Protein AF-A0A960VXX4-F1 (afdb_monomer_lite)

Radius of gyration: 13.63 Å; chains: 1; bounding box: 31×26×34 Å

pLDDT: mean 74.84, std 10.88, range [43.72, 88.19]

Secondary structure (DSSP, 8-state):
-----TTEEEEEEEEE--TT---HHHHHHHHHHHHHHTTEEEEEEEEEEETTEEEEEEEEEE--

Structure (mmCIF, N/CA/C/O backbone):
data_AF-A0A960VXX4-F1
#
_entry.id   AF-A0A960VXX4-F1
#
loop_
_atom_site.group_PDB
_atom_site.id
_atom_site.type_symbol
_atom_site.label_atom_id
_atom_site.label_alt_id
_atom_site.label_comp_id
_atom_site.label_asym_id
_atom_site.label_entity_id
_atom_site.label_seq_id
_atom_site.pdbx_PDB_ins_code
_atom_site.Cartn_x
_atom_site.Cartn_y
_atom_site.Cartn_z
_atom_site.occupancy
_atom_site.B_iso_or_equiv
_atom_site.auth_seq_id
_atom_site.auth_comp_id
_atom_site.auth_asym_id
_atom_site.auth_atom_id
_atom_site.pdbx_PDB_model_num
ATOM 1 N N . MET A 1 1 ? -16.572 -19.038 8.677 1.00 43.72 1 MET A N 1
ATOM 2 C CA . MET A 1 1 ? -16.890 -17.684 9.171 1.00 43.72 1 MET A CA 1
ATOM 3 C C . MET A 1 1 ? -16.180 -16.720 8.236 1.00 43.72 1 MET A C 1
ATOM 5 O O . MET A 1 1 ? -14.967 -16.814 8.142 1.00 43.72 1 MET A O 1
ATOM 9 N N . PHE A 1 2 ? -16.910 -15.934 7.443 1.00 51.28 2 PHE A N 1
ATOM 10 C CA . PHE A 1 2 ? -16.314 -14.909 6.579 1.00 51.28 2 PHE A CA 1
ATOM 11 C C . PHE A 1 2 ? -16.468 -13.577 7.313 1.00 51.28 2 PHE A C 1
ATOM 13 O O . PHE A 1 2 ? -17.594 -13.117 7.497 1.00 51.28 2 PHE A O 1
ATOM 20 N N . GLU A 1 3 ? -15.370 -13.009 7.806 1.00 56.78 3 GLU A N 1
ATOM 21 C CA . GLU A 1 3 ? -15.381 -11.648 8.341 1.00 56.78 3 GLU A CA 1
ATOM 22 C C . GLU A 1 3 ? -15.551 -10.675 7.176 1.00 56.78 3 GLU A C 1
ATOM 24 O O . GLU A 1 3 ? -14.771 -10.668 6.222 1.00 56.78 3 GLU A O 1
ATOM 29 N N . LEU A 1 4 ? -16.627 -9.890 7.225 1.00 56.72 4 LEU A N 1
ATOM 30 C CA . LEU A 1 4 ? -16.846 -8.808 6.281 1.00 56.72 4 LEU A CA 1
ATOM 31 C C . LEU A 1 4 ? -15.886 -7.682 6.673 1.00 56.72 4 LEU A C 1
ATOM 33 O O . LEU A 1 4 ? -16.129 -6.979 7.652 1.00 56.72 4 LEU A O 1
ATOM 37 N N . VAL A 1 5 ? -14.791 -7.548 5.930 1.00 62.44 5 VAL A N 1
ATOM 38 C CA . VAL A 1 5 ? -13.825 -6.455 6.081 1.00 62.44 5 VAL A CA 1
ATOM 39 C C . VAL A 1 5 ? -14.542 -5.156 5.689 1.00 62.44 5 VAL A C 1
ATOM 41 O O . VAL A 1 5 ? -14.724 -4.859 4.507 1.00 62.44 5 VAL A O 1
ATOM 44 N N . LYS A 1 6 ? -15.080 -4.434 6.676 1.00 63.28 6 LYS A N 1
ATOM 45 C CA . LYS A 1 6 ? -15.693 -3.115 6.475 1.00 63.28 6 LYS A CA 1
ATOM 46 C C . LYS A 1 6 ? -14.542 -2.110 6.426 1.00 63.28 6 LYS A C 1
ATOM 48 O O . LYS A 1 6 ? -13.752 -2.099 7.353 1.00 63.28 6 LYS A O 1
ATOM 53 N N . ASN A 1 7 ? -14.471 -1.302 5.363 1.00 75.06 7 ASN A N 1
ATOM 54 C CA . ASN A 1 7 ? -13.418 -0.304 5.072 1.00 75.06 7 ASN A CA 1
ATOM 55 C C . ASN A 1 7 ? -12.235 -0.755 4.192 1.00 75.06 7 ASN A C 1
ATOM 57 O O . ASN A 1 7 ? -11.151 -0.182 4.270 1.00 75.06 7 ASN A O 1
ATOM 61 N N . VAL A 1 8 ? -12.443 -1.706 3.270 1.00 82.75 8 VAL A N 1
ATOM 62 C CA . VAL A 1 8 ? -11.474 -1.939 2.181 1.00 82.75 8 VAL A CA 1
ATOM 63 C C . VAL A 1 8 ? -11.558 -0.819 1.142 1.00 82.75 8 VAL A C 1
ATOM 65 O O . VAL A 1 8 ? -12.591 -0.628 0.496 1.00 82.75 8 VAL A O 1
ATOM 68 N N . LYS A 1 9 ? -10.446 -0.119 0.931 1.00 83.69 9 LYS A N 1
ATOM 69 C CA . LYS A 1 9 ? -10.23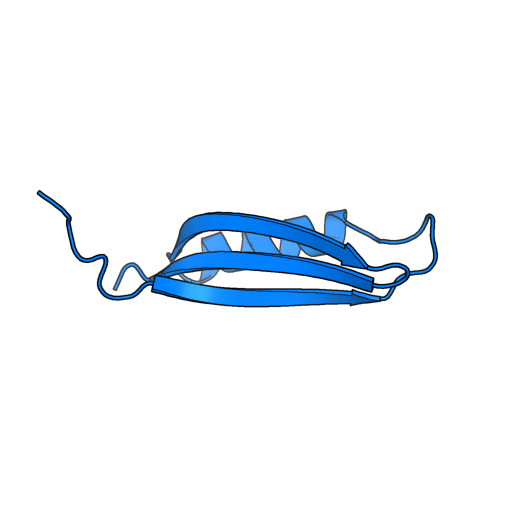1 0.850 -0.142 1.00 83.69 9 LYS A CA 1
ATOM 70 C C . LYS A 1 9 ? -9.212 0.334 -1.153 1.00 83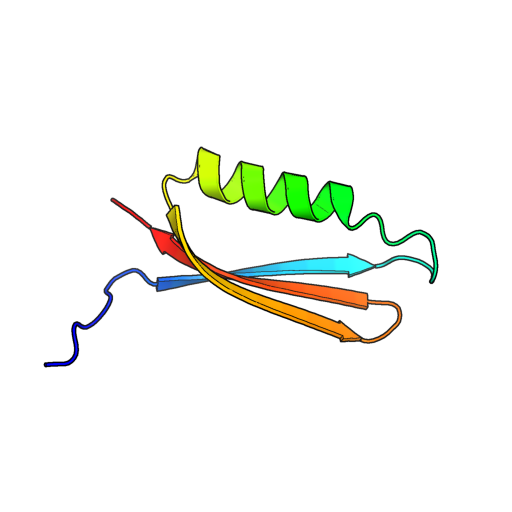.69 9 LYS A C 1
ATOM 72 O O . LYS A 1 9 ? -8.376 -0.527 -0.883 1.00 83.69 9 LYS A O 1
ATOM 77 N N . VAL A 1 10 ? -9.301 0.879 -2.363 1.00 85.81 10 VAL A N 1
ATOM 78 C CA . VAL A 1 10 ? -8.399 0.552 -3.467 1.00 85.81 10 VAL A CA 1
ATOM 79 C C . VAL A 1 10 ? -7.847 1.843 -4.044 1.00 85.81 10 VAL A C 1
ATOM 81 O O . VAL A 1 10 ? -8.607 2.736 -4.416 1.00 85.81 10 VAL A O 1
ATOM 84 N N . LYS A 1 11 ? -6.523 1.936 -4.158 1.00 83.94 11 LYS A N 1
ATOM 85 C CA . LYS A 1 11 ? -5.830 3.077 -4.756 1.00 83.94 11 LYS A CA 1
ATOM 86 C C . LYS A 1 11 ? -4.934 2.602 -5.882 1.00 83.94 11 LYS A C 1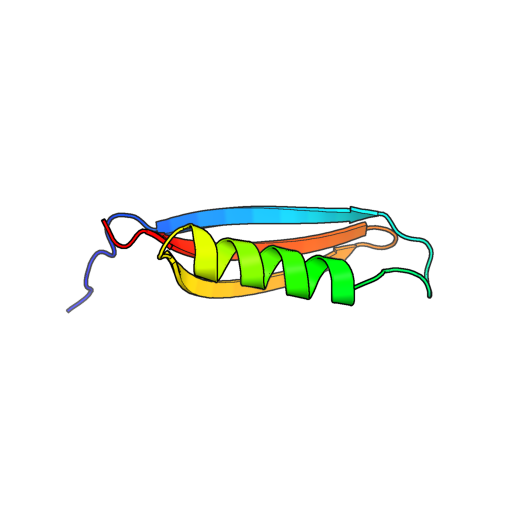
ATOM 88 O O . LYS A 1 11 ? -4.112 1.709 -5.712 1.00 83.94 11 LYS A O 1
ATOM 93 N N . THR A 1 12 ? -5.123 3.197 -7.054 1.00 83.94 12 THR A N 1
ATOM 94 C CA . THR A 1 12 ? -4.354 2.848 -8.248 1.00 83.94 12 THR A CA 1
ATOM 95 C C . THR A 1 12 ? -3.329 3.935 -8.532 1.00 83.94 12 THR A C 1
ATOM 97 O O . THR A 1 12 ? -3.695 5.088 -8.747 1.00 83.94 12 THR A O 1
ATOM 100 N N . PHE A 1 13 ? -2.059 3.563 -8.575 1.00 80.69 13 PHE A N 1
ATOM 101 C CA . PHE A 1 13 ? -0.951 4.407 -8.985 1.00 80.69 13 PHE A CA 1
ATOM 102 C C . PHE A 1 13 ? -0.559 4.046 -10.416 1.00 80.69 13 PHE A C 1
ATOM 104 O O . PHE A 1 13 ? -0.344 2.878 -10.733 1.00 80.69 13 PHE A O 1
ATOM 111 N N . LYS A 1 14 ? -0.495 5.040 -11.302 1.00 77.50 14 LYS A N 1
ATOM 112 C CA . LYS A 1 14 ? -0.115 4.851 -12.706 1.00 77.50 14 LYS A CA 1
ATOM 113 C C . LYS A 1 14 ? 1.149 5.648 -12.973 1.00 77.50 14 LYS A C 1
ATOM 115 O O . LYS A 1 14 ? 1.144 6.859 -12.781 1.00 77.50 14 LYS A O 1
ATOM 120 N N . ILE A 1 15 ? 2.190 4.978 -13.448 1.00 71.19 15 ILE A N 1
ATOM 121 C CA . ILE A 1 15 ? 3.421 5.610 -13.913 1.00 71.19 15 ILE A CA 1
ATOM 122 C C . ILE A 1 15 ? 3.539 5.374 -15.412 1.00 71.19 15 ILE A C 1
ATOM 124 O O . ILE A 1 15 ? 3.423 4.247 -15.890 1.00 71.19 15 ILE A O 1
ATOM 128 N N . GLN A 1 16 ? 3.754 6.455 -16.154 1.00 68.25 16 GLN A N 1
ATOM 129 C CA . GLN A 1 16 ? 4.197 6.409 -17.543 1.00 68.25 16 GLN A CA 1
ATOM 130 C C . GLN A 1 16 ? 5.708 6.607 -17.552 1.00 68.25 16 GLN A C 1
ATOM 132 O O . GLN A 1 16 ? 6.189 7.617 -17.047 1.00 68.25 16 GLN A O 1
ATOM 137 N N . GLY A 1 17 ? 6.447 5.653 -18.114 1.00 62.06 17 GLY A N 1
ATOM 138 C CA . GLY A 1 17 ? 7.895 5.760 -18.261 1.00 62.06 17 GLY A CA 1
ATOM 139 C C . GLY A 1 17 ? 8.373 5.041 -19.516 1.00 62.06 17 GLY A C 1
ATOM 140 O O . GLY A 1 17 ? 7.752 4.082 -19.971 1.00 62.06 17 GLY A O 1
ATOM 141 N N . GLN A 1 18 ? 9.469 5.520 -20.102 1.00 56.59 18 GLN A N 1
ATOM 142 C CA . GLN A 1 18 ? 10.125 4.824 -21.210 1.00 56.59 18 GLN A CA 1
ATOM 143 C C . GLN A 1 18 ? 10.809 3.554 -20.677 1.00 56.59 18 GLN A C 1
ATOM 145 O O . GLN A 1 18 ? 11.303 3.539 -19.548 1.00 56.59 18 GLN A O 1
ATOM 150 N N . TYR A 1 19 ? 10.803 2.471 -21.463 1.00 45.25 19 TYR A N 1
ATOM 151 C CA . TYR A 1 19 ? 11.386 1.181 -21.074 1.00 45.25 19 TYR A CA 1
ATOM 152 C C . TYR A 1 19 ? 12.846 1.372 -20.630 1.00 45.25 19 TYR A C 1
ATOM 154 O O . TYR A 1 19 ? 13.681 1.786 -21.430 1.00 45.25 19 TYR A O 1
ATOM 162 N N . GLY A 1 20 ? 13.135 1.106 -19.352 1.00 55.03 20 GLY A N 1
ATOM 163 C CA . GLY A 1 20 ? 14.459 1.288 -18.740 1.00 55.03 20 GLY A CA 1
ATOM 164 C C . GLY A 1 20 ? 14.544 2.392 -17.680 1.00 55.03 20 GLY A C 1
ATOM 165 O O . GLY A 1 20 ? 15.398 2.296 -16.807 1.00 55.03 20 GLY A O 1
ATOM 166 N N . ASP A 1 21 ? 13.621 3.360 -17.692 1.00 59.50 21 ASP A N 1
ATOM 167 C CA . ASP A 1 21 ? 13.609 4.514 -16.771 1.00 59.50 21 ASP A CA 1
ATOM 168 C C . ASP A 1 21 ? 12.332 4.579 -15.913 1.00 59.50 21 ASP A C 1
ATOM 170 O O . ASP A 1 21 ? 12.059 5.571 -15.238 1.00 59.50 21 ASP A O 1
ATOM 174 N N . VAL A 1 22 ? 11.506 3.521 -15.923 1.00 61.28 22 VAL A N 1
ATOM 175 C CA . VAL A 1 22 ? 10.392 3.419 -14.970 1.00 61.28 22 VAL A CA 1
ATOM 176 C C . VAL A 1 22 ? 11.001 3.344 -13.576 1.00 61.28 22 VAL A C 1
ATOM 178 O O . VAL A 1 22 ? 11.494 2.298 -13.153 1.00 61.28 22 VAL A O 1
ATOM 181 N N . ASN A 1 23 ? 10.980 4.476 -12.878 1.00 64.44 23 ASN A N 1
ATOM 182 C CA . ASN A 1 23 ? 11.568 4.626 -11.562 1.00 64.44 23 ASN A CA 1
ATOM 183 C C . ASN A 1 23 ? 10.656 3.953 -10.529 1.00 64.44 23 ASN A C 1
ATOM 185 O O . ASN A 1 23 ? 9.921 4.596 -9.783 1.00 64.44 23 ASN A O 1
ATOM 189 N N . THR A 1 24 ? 10.670 2.620 -10.515 1.00 69.38 24 THR A N 1
ATOM 190 C CA . THR A 1 24 ? 9.903 1.791 -9.575 1.00 69.38 24 THR A CA 1
ATOM 191 C C . THR A 1 24 ? 10.219 2.142 -8.125 1.00 69.38 24 THR A C 1
ATOM 193 O O . THR A 1 24 ? 9.356 1.974 -7.272 1.00 69.38 24 THR A O 1
ATOM 196 N N . LYS A 1 25 ? 11.404 2.710 -7.854 1.00 73.56 25 LYS A N 1
ATOM 197 C CA . LYS A 1 25 ? 11.783 3.260 -6.546 1.00 73.56 25 LYS A CA 1
ATOM 198 C C . LYS A 1 25 ? 10.874 4.394 -6.089 1.00 73.56 25 LYS A C 1
ATOM 200 O O . LYS A 1 25 ? 10.423 4.373 -4.952 1.00 73.56 25 LYS A O 1
ATOM 205 N N . GLU A 1 26 ? 10.576 5.353 -6.965 1.00 75.12 26 GLU A N 1
ATOM 206 C CA . GLU A 1 26 ? 9.698 6.478 -6.620 1.00 75.12 26 GLU A CA 1
ATOM 207 C C . GLU A 1 26 ? 8.294 5.982 -6.270 1.00 75.12 26 GLU A C 1
ATOM 209 O O . GLU A 1 26 ? 7.618 6.522 -5.391 1.00 75.12 26 GLU A O 1
ATOM 214 N N . LEU A 1 27 ? 7.856 4.912 -6.931 1.00 76.00 27 LEU A N 1
ATOM 215 C CA . LEU A 1 27 ? 6.581 4.314 -6.608 1.00 76.00 27 LEU A CA 1
ATOM 216 C C . LEU A 1 27 ? 6.597 3.538 -5.299 1.00 76.00 27 LEU A C 1
ATOM 218 O O . LEU A 1 27 ? 5.665 3.680 -4.511 1.00 76.00 27 LEU A O 1
ATOM 222 N N . ASP A 1 28 ? 7.630 2.734 -5.074 1.00 78.06 28 ASP A N 1
ATOM 223 C CA . ASP A 1 28 ? 7.785 1.973 -3.840 1.00 78.06 28 ASP A CA 1
ATOM 224 C C . ASP A 1 28 ? 7.789 2.924 -2.634 1.00 78.06 28 ASP A C 1
ATOM 226 O O . ASP A 1 28 ? 7.038 2.733 -1.679 1.00 78.06 28 ASP A O 1
ATOM 230 N N . GLU A 1 29 ? 8.505 4.049 -2.741 1.00 83.25 29 GLU A N 1
ATOM 231 C CA . GLU A 1 29 ? 8.485 5.114 -1.738 1.00 83.25 29 GLU A CA 1
ATOM 232 C C . GLU A 1 29 ? 7.108 5.765 -1.573 1.00 83.25 29 GLU A C 1
ATOM 234 O O . GLU A 1 29 ? 6.691 6.025 -0.445 1.00 83.25 29 GLU A O 1
ATOM 239 N N . ASN A 1 30 ? 6.379 6.033 -2.661 1.00 80.12 30 ASN A N 1
ATOM 240 C CA . ASN A 1 30 ? 5.031 6.602 -2.581 1.00 80.12 30 ASN A CA 1
ATOM 241 C C . ASN A 1 30 ? 4.034 5.646 -1.920 1.00 80.12 30 ASN A C 1
ATOM 243 O O . ASN A 1 30 ? 3.234 6.080 -1.092 1.00 80.12 30 ASN A O 1
ATOM 247 N N . ILE A 1 31 ? 4.088 4.355 -2.250 1.00 80.44 31 ILE A N 1
ATOM 248 C CA . ILE A 1 31 ? 3.249 3.327 -1.629 1.00 80.44 31 ILE A CA 1
ATOM 249 C C . ILE A 1 31 ? 3.614 3.194 -0.149 1.00 80.44 31 ILE A C 1
ATOM 251 O O . ILE A 1 31 ? 2.726 3.160 0.697 1.00 80.44 31 ILE A O 1
ATOM 255 N N . ASN A 1 32 ? 4.902 3.194 0.192 1.00 82.56 32 ASN A N 1
ATOM 256 C CA . ASN A 1 32 ? 5.350 3.082 1.576 1.00 82.56 32 ASN A CA 1
ATOM 257 C C . ASN A 1 32 ? 4.962 4.318 2.409 1.00 82.56 32 ASN A C 1
ATOM 259 O O . ASN A 1 32 ? 4.410 4.182 3.498 1.00 82.56 32 ASN A O 1
ATOM 263 N N . LYS A 1 33 ? 5.129 5.533 1.865 1.00 84.25 33 LYS A N 1
ATOM 264 C CA . LYS A 1 33 ? 4.630 6.777 2.482 1.00 84.25 33 LYS A CA 1
ATOM 265 C C . LYS A 1 33 ? 3.120 6.750 2.659 1.00 84.25 33 LYS A C 1
ATOM 267 O O . LYS A 1 33 ? 2.624 7.173 3.695 1.00 84.25 33 LYS A O 1
ATOM 272 N N . PHE A 1 34 ? 2.394 6.242 1.670 1.00 82.38 34 PHE A N 1
ATOM 273 C CA . PHE A 1 34 ? 0.949 6.094 1.736 1.00 82.38 34 PHE A CA 1
ATOM 274 C C . PHE A 1 34 ? 0.524 5.134 2.858 1.00 82.38 34 PHE A C 1
ATOM 276 O O . PHE A 1 34 ? -0.334 5.484 3.665 1.00 82.38 34 PHE A O 1
ATOM 283 N N . ILE A 1 35 ? 1.189 3.980 2.973 1.00 80.12 35 ILE A N 1
ATOM 284 C CA . ILE A 1 35 ? 0.947 3.000 4.040 1.00 80.12 35 ILE A CA 1
ATOM 285 C C . ILE A 1 35 ? 1.234 3.593 5.422 1.00 80.12 35 ILE A C 1
ATOM 287 O O . ILE A 1 35 ? 0.420 3.462 6.335 1.00 80.12 35 ILE A O 1
ATOM 291 N N . GLN A 1 36 ? 2.367 4.281 5.570 1.00 80.69 36 GLN A N 1
ATOM 292 C CA . GLN A 1 36 ? 2.772 4.875 6.845 1.00 80.69 36 GLN A CA 1
ATOM 293 C C . GLN A 1 36 ? 1.917 6.083 7.244 1.00 80.69 36 GLN A C 1
ATOM 295 O O . GLN A 1 36 ? 1.623 6.256 8.425 1.00 80.69 36 GLN A O 1
ATOM 300 N N . SER A 1 37 ? 1.522 6.922 6.282 1.00 80.69 37 SER A N 1
ATOM 301 C CA . SER A 1 37 ? 0.811 8.174 6.554 1.00 80.69 37 SER A CA 1
ATOM 302 C C . SER A 1 37 ? -0.662 7.963 6.887 1.00 80.69 37 SER A C 1
ATOM 304 O O . SER A 1 37 ? -1.191 8.697 7.716 1.00 80.69 37 SER A O 1
ATOM 306 N N . GLU A 1 38 ? -1.335 7.002 6.251 1.00 75.06 38 GLU A N 1
ATOM 307 C CA . GLU A 1 38 ? -2.789 6.836 6.399 1.00 75.06 38 GLU A CA 1
ATOM 308 C C . GLU A 1 38 ? -3.181 5.809 7.475 1.00 75.06 38 GLU A C 1
ATOM 310 O O . GLU A 1 38 ? -4.361 5.515 7.623 1.00 75.06 38 GLU A O 1
ATOM 315 N N . LYS A 1 39 ? -2.222 5.258 8.245 1.00 76.06 39 LYS A N 1
ATOM 316 C CA . LYS A 1 39 ? -2.462 4.138 9.186 1.00 76.06 39 LYS A CA 1
ATOM 317 C C . LYS A 1 39 ? -3.298 3.026 8.539 1.00 76.06 39 LYS A C 1
ATOM 319 O O . LYS A 1 39 ? -4.233 2.491 9.123 1.00 76.06 39 LYS A O 1
ATOM 324 N N . ILE A 1 40 ? -2.964 2.685 7.303 1.00 84.44 40 ILE A N 1
ATOM 325 C CA . ILE A 1 40 ? -3.705 1.684 6.546 1.00 84.44 40 ILE A CA 1
ATOM 326 C C . ILE A 1 40 ? -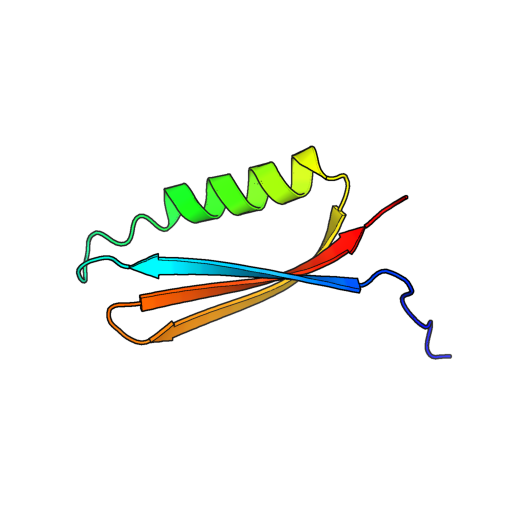3.060 0.314 6.711 1.00 84.44 40 ILE A C 1
ATOM 328 O O . ILE A 1 40 ? -1.836 0.166 6.738 1.00 84.44 40 ILE A O 1
ATOM 332 N N . LYS A 1 41 ? -3.889 -0.719 6.775 1.00 83.31 41 LYS A N 1
ATOM 333 C CA . LYS A 1 41 ? -3.459 -2.107 6.703 1.00 83.31 41 LYS A CA 1
ATOM 334 C C . LYS A 1 41 ? -3.437 -2.538 5.246 1.00 83.31 41 LYS A C 1
ATOM 336 O O . LYS A 1 41 ? -4.476 -2.654 4.602 1.00 83.31 41 LYS A O 1
ATOM 341 N N . LEU A 1 42 ? -2.244 -2.780 4.718 1.00 84.12 42 LEU A N 1
ATOM 342 C CA . LEU A 1 42 ? -2.086 -3.312 3.371 1.00 84.12 42 LEU A CA 1
ATOM 343 C C . LEU A 1 42 ? -2.700 -4.719 3.281 1.00 84.12 42 LEU A C 1
ATOM 345 O O . LEU A 1 42 ? -2.360 -5.591 4.079 1.00 84.12 42 LEU A O 1
ATOM 349 N N . ILE A 1 43 ? -3.579 -4.934 2.302 1.00 85.19 43 ILE A N 1
ATOM 350 C CA . ILE A 1 43 ? -4.212 -6.232 2.040 1.00 85.19 43 ILE A CA 1
ATOM 351 C C . ILE A 1 43 ? -3.522 -6.922 0.867 1.00 85.19 43 ILE A C 1
ATOM 353 O O . ILE A 1 43 ? -3.092 -8.063 0.997 1.00 85.19 43 ILE A O 1
ATOM 357 N N . ASP A 1 44 ? -3.430 -6.243 -0.278 1.00 84.62 44 ASP A N 1
ATOM 358 C CA . ASP A 1 44 ? -2.861 -6.810 -1.504 1.00 84.62 44 ASP A CA 1
ATOM 359 C C . ASP A 1 44 ? -2.297 -5.701 -2.397 1.00 84.62 44 ASP A C 1
ATOM 361 O O . ASP A 1 44 ? -2.802 -4.576 -2.411 1.00 84.62 44 ASP A O 1
ATOM 365 N N . ILE A 1 45 ? -1.262 -6.018 -3.175 1.00 82.81 45 ILE A N 1
ATOM 366 C CA . ILE A 1 45 ? -0.730 -5.121 -4.206 1.00 82.81 45 ILE A CA 1
ATOM 367 C C . ILE A 1 45 ? -0.693 -5.882 -5.521 1.00 82.81 45 ILE A C 1
ATOM 369 O O . ILE A 1 45 ? -0.020 -6.904 -5.644 1.00 82.81 45 ILE A O 1
ATOM 373 N N . LYS A 1 46 ? -1.384 -5.356 -6.531 1.00 84.06 46 LYS A N 1
ATOM 374 C CA . LYS A 1 46 ? -1.350 -5.890 -7.893 1.00 84.06 46 LYS A CA 1
ATOM 375 C C . LYS A 1 46 ? -0.612 -4.945 -8.813 1.00 84.06 46 LYS A C 1
ATOM 377 O O . LYS A 1 46 ? -1.004 -3.791 -8.956 1.00 84.06 46 LYS A O 1
ATOM 382 N N . THR A 1 47 ? 0.399 -5.454 -9.497 1.00 80.00 47 THR A N 1
ATOM 383 C CA . THR A 1 47 ? 1.125 -4.705 -10.522 1.00 80.00 47 THR A CA 1
ATOM 384 C C . THR A 1 47 ? 0.728 -5.216 -11.899 1.00 80.00 47 THR A C 1
ATOM 386 O O . THR A 1 47 ? 0.815 -6.408 -12.178 1.00 80.00 47 THR A O 1
ATOM 389 N N . ALA A 1 48 ? 0.292 -4.311 -12.766 1.00 79.88 48 ALA A N 1
ATOM 390 C CA . ALA A 1 48 ? 0.009 -4.568 -14.165 1.00 79.88 48 ALA A CA 1
ATOM 391 C C . ALA A 1 48 ? 0.960 -3.731 -15.023 1.00 79.88 48 ALA A C 1
ATOM 393 O O . ALA A 1 48 ? 0.985 -2.502 -14.940 1.00 79.88 48 ALA A O 1
ATOM 394 N N . ILE A 1 49 ? 1.751 -4.410 -15.848 1.00 75.50 49 ILE A N 1
ATOM 395 C CA . ILE A 1 49 ? 2.640 -3.774 -16.817 1.00 75.50 49 ILE A CA 1
ATOM 396 C C . ILE A 1 49 ? 1.883 -3.743 -18.138 1.00 75.50 49 ILE A C 1
ATOM 398 O O . ILE A 1 49 ? 1.619 -4.786 -18.727 1.00 75.50 49 ILE A O 1
ATOM 402 N N . ASN A 1 50 ? 1.509 -2.551 -18.584 1.00 71.38 50 ASN A N 1
ATOM 403 C CA . ASN A 1 50 ? 0.822 -2.342 -19.847 1.00 71.38 50 ASN A CA 1
ATOM 404 C C . ASN A 1 50 ? 1.625 -1.337 -20.670 1.00 71.38 50 ASN A C 1
ATOM 406 O O . ASN A 1 50 ? 1.339 -0.145 -20.659 1.00 71.38 50 ASN A O 1
ATOM 410 N N . HIS A 1 51 ? 2.697 -1.818 -21.302 1.00 64.31 51 HIS A N 1
ATOM 411 C CA . HIS A 1 51 ? 3.742 -0.986 -21.897 1.00 64.31 51 HIS A CA 1
AT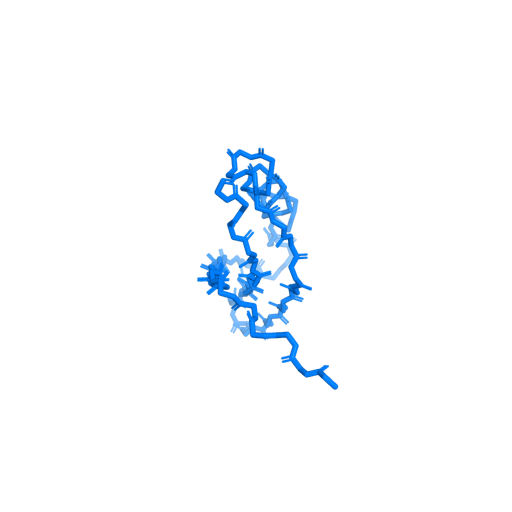OM 412 C C . HIS A 1 51 ? 3.191 0.177 -22.750 1.00 64.31 51 HIS A C 1
ATOM 414 O O . HIS A 1 51 ? 2.360 -0.075 -23.625 1.00 64.31 51 HIS A O 1
ATOM 420 N N . PRO A 1 52 ? 3.653 1.433 -22.555 1.00 68.31 52 PRO A N 1
ATOM 421 C CA . PRO A 1 52 ? 4.697 1.921 -21.631 1.00 68.31 52 PRO A CA 1
ATOM 422 C C . PRO A 1 52 ? 4.178 2.333 -20.233 1.00 68.31 52 PRO A C 1
ATOM 424 O O . PRO A 1 52 ? 4.856 3.034 -19.485 1.00 68.31 52 PRO A O 1
ATOM 427 N N . LEU A 1 53 ? 2.954 1.946 -19.872 1.00 75.12 53 LEU A N 1
ATOM 428 C CA . LEU A 1 53 ? 2.377 2.191 -18.553 1.00 75.12 53 LEU A CA 1
ATOM 429 C C . LEU A 1 53 ? 2.706 1.075 -17.574 1.00 75.12 53 LEU A C 1
ATOM 431 O O . LE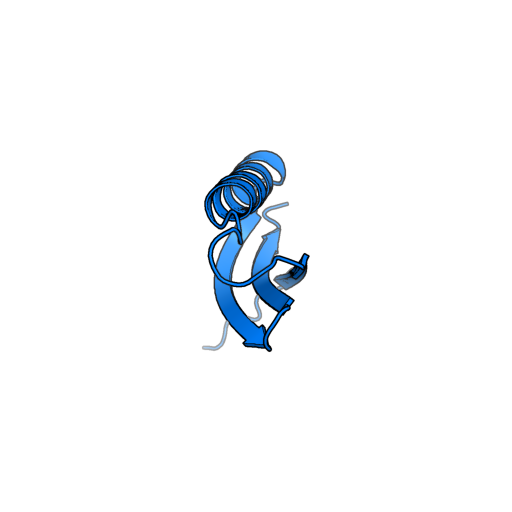U A 1 53 ? 2.631 -0.112 -17.885 1.00 75.12 53 LEU A O 1
ATOM 435 N N . LEU A 1 54 ? 2.964 1.476 -16.340 1.00 78.81 54 LEU A N 1
ATOM 436 C CA . LEU A 1 54 ? 3.085 0.574 -15.219 1.00 78.81 54 LEU A CA 1
ATOM 437 C C . LEU A 1 54 ? 2.076 0.998 -14.149 1.00 78.81 54 LEU A C 1
ATOM 439 O O . LEU A 1 54 ? 2.024 2.153 -13.726 1.00 78.81 54 LEU A O 1
ATOM 443 N N . VAL A 1 55 ? 1.189 0.075 -13.795 1.00 81.19 55 VAL A N 1
ATOM 444 C CA . VAL A 1 55 ? 0.008 0.331 -12.970 1.00 81.19 55 VAL A CA 1
ATOM 445 C C . VAL A 1 55 ? 0.107 -0.510 -11.708 1.00 81.19 55 VAL A C 1
ATOM 447 O O . VAL A 1 55 ? 0.142 -1.731 -11.790 1.00 81.19 55 VAL A O 1
ATOM 450 N N . TYR A 1 56 ? 0.111 0.120 -10.539 1.00 81.88 56 TYR A N 1
ATOM 451 C CA . TYR A 1 56 ? 0.023 -0.565 -9.253 1.00 81.88 56 TYR A CA 1
ATOM 452 C C . TYR A 1 56 ? -1.328 -0.293 -8.624 1.00 81.88 56 TYR A C 1
ATOM 454 O O . TYR A 1 56 ? -1.738 0.848 -8.455 1.00 81.88 56 TYR A O 1
ATOM 462 N N . THR A 1 57 ? -2.016 -1.353 -8.255 1.00 86.62 57 THR A N 1
ATOM 463 C CA . THR A 1 57 ? -3.289 -1.313 -7.553 1.00 86.62 57 THR A CA 1
ATOM 464 C C . THR A 1 57 ? -3.027 -1.769 -6.133 1.00 86.62 57 THR A C 1
ATOM 466 O O . THR A 1 57 ? -2.706 -2.932 -5.907 1.00 86.62 57 THR A O 1
ATOM 469 N N . VAL A 1 58 ? -3.124 -0.844 -5.189 1.00 86.62 58 VAL A N 1
ATOM 470 C CA . VAL A 1 58 ? -2.944 -1.088 -3.761 1.00 86.62 58 VAL A CA 1
ATOM 471 C C . VAL A 1 58 ? -4.321 -1.249 -3.140 1.00 86.62 58 VAL A C 1
ATOM 473 O O . VAL A 1 58 ? -5.151 -0.345 -3.219 1.00 86.62 58 VAL A O 1
ATOM 476 N N . ILE A 1 59 ? -4.565 -2.407 -2.545 1.00 88.19 59 ILE A N 1
ATOM 477 C CA . ILE A 1 59 ? -5.778 -2.738 -1.808 1.00 88.19 59 ILE A CA 1
ATOM 478 C C . ILE A 1 59 ? -5.410 -2.678 -0.331 1.00 88.19 59 ILE A C 1
ATOM 480 O O . ILE A 1 59 ? -4.462 -3.331 0.107 1.00 88.19 59 ILE A O 1
ATOM 484 N N . TYR A 1 60 ? -6.129 -1.868 0.431 1.00 87.44 60 TYR A N 1
ATOM 485 C CA . TYR A 1 60 ? -5.818 -1.609 1.828 1.00 87.44 60 TYR A CA 1
ATOM 486 C C . TYR A 1 60 ? -7.091 -1.390 2.636 1.00 87.44 60 TYR A C 1
ATOM 488 O O . TYR A 1 60 ? -8.134 -1.047 2.091 1.00 87.44 60 TYR A O 1
ATOM 496 N N . GLU A 1 61 ? -7.000 -1.597 3.938 1.00 86.31 61 GLU A N 1
ATOM 497 C CA . GLU A 1 61 ? -8.036 -1.266 4.908 1.00 86.31 61 GLU A CA 1
ATOM 498 C C . GLU A 1 61 ? -7.601 -0.031 5.694 1.00 86.31 61 GLU A C 1
ATOM 500 O O . GLU A 1 61 ? -6.452 0.057 6.124 1.00 86.31 61 GLU A O 1
ATOM 505 N N . GLU A 1 62 ? -8.496 0.935 5.868 1.00 81.50 62 GLU A N 1
ATOM 506 C CA . GLU A 1 62 ? -8.260 2.044 6.795 1.00 81.50 62 GLU A CA 1
ATOM 507 C C . GLU A 1 62 ? -8.512 1.581 8.225 1.00 81.50 62 GLU A C 1
ATOM 509 O O . GLU A 1 62 ? -9.594 1.086 8.543 1.00 81.50 62 GLU A O 1
ATOM 514 N N . LEU A 1 63 ? -7.501 1.734 9.079 1.00 74.25 63 LEU A N 1
ATOM 515 C CA . LEU A 1 63 ? -7.641 1.513 10.510 1.00 74.25 63 LEU A CA 1
ATOM 516 C C . LEU A 1 63 ? -8.109 2.844 11.117 1.00 74.25 63 LEU A C 1
ATOM 518 O O . LEU A 1 63 ? -7.285 3.723 11.376 1.00 74.25 63 LEU A O 1
ATOM 522 N N . GLU A 1 64 ? -9.430 3.014 11.242 1.00 64.81 64 GLU A N 1
ATOM 523 C CA . GLU A 1 64 ? -10.059 4.134 11.972 1.00 64.81 64 GLU A CA 1
ATOM 524 C C . GLU A 1 64 ? -9.558 4.244 13.425 1.00 64.81 64 GLU A C 1
ATOM 526 O O . GLU A 1 64 ? -9.385 3.194 14.091 1.00 64.81 64 GLU A O 1
#

Sequence (64 aa):
MFELVKNVKVKTFKIQGQYGDVNTKELDENINKFIQSEKIKLIDIKTAINHPLLVYTVIYEELE

Foldseek 3Di:
DDDDQPAKDKDKDKDQDDPPPRPVVVVVVVVVCVCVVQVKAWDDWDWDPDPRMIMIMTIIGGDD